Protein AF-A0A930UA55-F1 (afdb_monomer_lite)

Structure (mmCIF, N/CA/C/O backbone):
data_AF-A0A930UA55-F1
#
_entry.id   AF-A0A930UA55-F1
#
loop_
_atom_site.group_PDB
_atom_site.id
_atom_site.type_symbol
_atom_site.label_atom_id
_atom_site.label_alt_id
_atom_site.label_comp_id
_atom_site.label_asym_id
_atom_site.label_entity_id
_atom_site.label_seq_id
_atom_site.pdbx_PDB_ins_code
_atom_site.Cartn_x
_atom_site.Cartn_y
_atom_site.Cartn_z
_atom_site.occupancy
_atom_site.B_iso_or_equiv
_atom_site.auth_seq_id
_atom_site.auth_comp_id
_atom_site.auth_asym_id
_atom_site.auth_atom_id
_atom_site.pdbx_PDB_model_num
ATOM 1 N N . MET A 1 1 ? -26.926 17.039 36.733 1.00 56.56 1 MET A N 1
ATOM 2 C CA . MET A 1 1 ? -25.455 16.839 36.770 1.00 56.56 1 MET A CA 1
ATOM 3 C C . MET A 1 1 ? -25.028 15.695 35.852 1.00 56.56 1 MET A C 1
ATOM 5 O O . MET A 1 1 ? -24.153 15.929 35.034 1.00 56.56 1 MET A O 1
ATOM 9 N N . MET A 1 2 ? -25.712 14.542 35.883 1.00 55.22 2 MET A N 1
ATOM 10 C CA . MET A 1 2 ? -25.420 13.380 35.020 1.00 55.22 2 MET A CA 1
ATOM 11 C C . MET A 1 2 ? -25.528 13.630 33.500 1.00 55.22 2 MET A C 1
ATOM 13 O O . MET A 1 2 ? -24.701 13.130 32.748 1.00 55.22 2 MET A O 1
ATOM 17 N N . GLU A 1 3 ? -26.481 14.437 33.020 1.00 61.12 3 GLU A N 1
ATOM 18 C CA . GLU A 1 3 ? -26.660 14.656 31.567 1.00 61.12 3 GLU A CA 1
ATOM 19 C C . GLU A 1 3 ? -25.473 15.382 30.906 1.00 61.12 3 GLU A C 1
ATOM 21 O O . GLU A 1 3 ? -25.096 15.058 29.781 1.00 61.12 3 GLU A O 1
ATOM 26 N N . LYS A 1 4 ? -24.811 16.301 31.627 1.00 62.31 4 LYS A N 1
ATOM 27 C CA . LYS A 1 4 ? -23.629 17.019 31.116 1.00 62.31 4 LYS A CA 1
ATOM 28 C C . LYS A 1 4 ? -22.388 16.126 31.012 1.00 62.31 4 LYS A C 1
ATOM 30 O O . LYS A 1 4 ? -21.559 16.336 30.129 1.00 62.31 4 LYS A O 1
ATOM 35 N N . GLU A 1 5 ? -22.253 15.134 31.892 1.00 61.72 5 GLU A N 1
ATOM 36 C CA . GLU A 1 5 ? -21.176 14.138 31.810 1.00 61.72 5 GLU A CA 1
ATOM 37 C C . GLU A 1 5 ? -21.394 13.176 30.639 1.00 61.72 5 GLU A C 1
ATOM 39 O O . GLU A 1 5 ? -20.453 12.901 29.896 1.00 61.72 5 GLU A O 1
ATOM 44 N N . VAL A 1 6 ? -22.636 12.742 30.405 1.00 68.38 6 VAL A N 1
ATOM 45 C CA . VAL A 1 6 ? -22.986 11.881 29.264 1.00 68.38 6 VAL A CA 1
ATOM 46 C C . VAL A 1 6 ? -22.742 12.597 27.927 1.00 68.38 6 VAL A C 1
ATOM 48 O O . VAL A 1 6 ? -22.130 12.016 27.028 1.00 68.38 6 VAL A O 1
ATOM 51 N N . GLU A 1 7 ? -23.118 13.875 27.798 1.00 69.44 7 GLU A N 1
ATOM 52 C CA . GLU A 1 7 ? -22.814 14.678 26.600 1.00 69.44 7 GLU A CA 1
ATOM 53 C C . GLU A 1 7 ? -21.307 14.890 26.381 1.00 69.44 7 GLU A C 1
ATOM 55 O O . GLU A 1 7 ? -20.831 14.865 25.242 1.00 69.44 7 GLU A O 1
ATOM 60 N N . SER A 1 8 ? -20.542 15.080 27.461 1.00 63.34 8 SER A N 1
ATOM 61 C CA . SER A 1 8 ? -19.081 15.210 27.414 1.00 63.34 8 SER A CA 1
ATOM 62 C C . SER A 1 8 ? -18.415 13.922 26.912 1.00 63.34 8 SER A C 1
ATOM 64 O O . SER A 1 8 ? -17.558 13.965 26.023 1.00 63.34 8 SER A O 1
ATOM 66 N N . ILE A 1 9 ? -18.868 12.763 27.402 1.00 67.31 9 ILE A N 1
ATOM 67 C CA . ILE A 1 9 ? -18.374 11.446 26.982 1.00 67.31 9 ILE A CA 1
ATOM 68 C C . ILE A 1 9 ? -18.711 11.183 25.508 1.00 67.31 9 ILE A C 1
ATOM 70 O O . ILE A 1 9 ? -17.821 10.787 24.757 1.00 67.31 9 ILE A O 1
ATOM 74 N N . LEU A 1 10 ? -19.944 11.470 25.066 1.00 63.28 10 LEU A N 1
ATOM 75 C CA . LEU A 1 10 ? -20.380 11.329 23.665 1.00 63.28 10 LEU A CA 1
ATOM 76 C C . LEU A 1 10 ? -19.615 12.248 22.698 1.00 63.28 10 LEU A C 1
ATOM 78 O O . LEU A 1 10 ? -19.286 11.850 21.577 1.00 63.28 10 LEU A O 1
ATOM 82 N N . LYS A 1 11 ? -19.293 13.480 23.112 1.00 59.72 11 LYS A N 1
ATOM 83 C CA . LYS A 1 11 ? -18.453 14.390 22.314 1.00 59.72 11 LYS A CA 1
ATOM 84 C C . LYS A 1 11 ? -17.017 13.884 22.186 1.00 59.72 11 LYS A C 1
ATOM 86 O O . LYS A 1 11 ? -16.435 13.988 21.103 1.00 59.72 11 LYS A O 1
ATOM 91 N N . ASN A 1 12 ? -16.446 13.329 23.254 1.00 58.91 12 ASN A N 1
ATOM 92 C CA . ASN A 1 12 ? -15.074 12.820 23.235 1.00 58.91 12 ASN A CA 1
ATOM 93 C C . ASN A 1 12 ? -14.935 11.513 22.443 1.00 58.91 12 ASN A C 1
ATOM 95 O O . ASN A 1 12 ? -13.968 11.361 21.695 1.00 58.91 12 ASN A O 1
ATOM 99 N N . THR A 1 13 ? -15.908 10.602 22.527 1.00 52.59 13 THR A N 1
ATOM 100 C CA . THR A 1 13 ? -15.926 9.389 21.693 1.00 52.59 13 THR A CA 1
ATOM 101 C C . THR A 1 13 ? -16.075 9.730 20.213 1.00 52.59 13 THR A C 1
ATOM 103 O O . THR A 1 13 ? -15.276 9.255 19.406 1.00 52.59 13 THR A O 1
ATOM 106 N N . ASN A 1 14 ? -16.980 10.645 19.846 1.00 56.09 14 ASN A N 1
ATOM 107 C CA . ASN A 1 14 ? -17.126 11.081 18.451 1.00 56.09 14 ASN A CA 1
ATOM 108 C C . ASN A 1 14 ? -15.860 11.753 17.891 1.00 56.09 14 ASN A C 1
ATOM 110 O O . ASN A 1 14 ? -15.492 11.521 16.738 1.00 56.09 14 ASN A O 1
ATOM 114 N N . LYS A 1 15 ? -15.145 12.540 18.705 1.00 52.66 15 LYS A N 1
ATOM 115 C CA . LYS A 1 15 ? -13.881 13.177 18.303 1.00 52.66 15 LYS A CA 1
ATOM 116 C C . LYS A 1 15 ? -12.751 12.160 18.081 1.00 52.66 15 LYS A C 1
ATOM 118 O O . LYS A 1 15 ? -11.983 12.300 17.128 1.00 52.66 15 LYS A O 1
ATOM 123 N N . CYS A 1 16 ? -12.663 11.123 18.916 1.00 49.00 16 CYS A N 1
ATOM 124 C CA . CYS A 1 16 ? -11.660 10.060 18.786 1.00 49.00 16 CYS A CA 1
ATOM 125 C C . CYS A 1 16 ? -11.903 9.190 17.540 1.00 49.00 16 CYS A C 1
ATOM 127 O O . CYS A 1 16 ? -10.976 8.925 16.771 1.00 49.00 16 CYS A O 1
ATOM 129 N N . CYS A 1 17 ? -13.159 8.803 17.294 1.00 51.88 17 CYS A N 1
ATOM 130 C CA . CYS A 1 17 ? -13.541 7.987 16.143 1.00 51.88 17 CYS A CA 1
ATOM 131 C C . CYS A 1 17 ? -13.367 8.737 14.813 1.00 51.88 17 CYS A C 1
ATOM 133 O O . CYS A 1 17 ? -12.891 8.145 13.846 1.00 51.88 17 CYS A O 1
ATOM 135 N N . ALA A 1 18 ? -13.670 10.040 14.764 1.00 56.25 18 ALA A N 1
ATOM 136 C CA . ALA A 1 18 ? -13.490 10.856 13.561 1.00 56.25 18 ALA A CA 1
ATOM 137 C C . ALA A 1 18 ? -12.008 11.021 13.170 1.00 56.25 18 ALA A C 1
ATOM 139 O O . ALA A 1 18 ? -11.654 10.886 11.996 1.00 56.25 18 ALA A O 1
ATOM 140 N N . ASN A 1 19 ? -11.122 11.245 14.147 1.00 57.44 19 ASN A N 1
ATOM 141 C CA . ASN A 1 19 ? -9.681 11.343 13.896 1.00 57.44 19 ASN A CA 1
ATOM 142 C C . ASN A 1 19 ? -9.066 9.995 13.486 1.00 57.44 19 ASN A C 1
ATOM 144 O O . ASN A 1 19 ? -8.206 9.956 12.602 1.00 57.44 19 ASN A O 1
ATOM 148 N N . ALA A 1 20 ? -9.516 8.890 14.089 1.00 56.53 20 ALA A N 1
ATOM 149 C CA . ALA A 1 20 ? -9.087 7.546 13.706 1.00 56.53 20 ALA A CA 1
ATOM 150 C C . ALA A 1 20 ? -9.530 7.185 12.276 1.00 56.53 20 ALA A C 1
ATOM 152 O O . ALA A 1 20 ? -8.729 6.647 11.513 1.00 56.53 20 ALA A O 1
ATOM 153 N N . LEU A 1 21 ? -10.760 7.545 11.883 1.00 60.84 21 LEU A N 1
ATOM 154 C CA . LEU A 1 21 ? -11.263 7.338 10.521 1.00 60.84 21 LEU A CA 1
ATOM 155 C C . LEU A 1 21 ? -10.411 8.089 9.485 1.00 60.84 21 LEU A C 1
ATOM 157 O O . LEU A 1 21 ? -10.016 7.520 8.468 1.00 60.84 21 LEU A O 1
ATOM 161 N N . ASN A 1 22 ? -10.069 9.345 9.792 1.00 76.25 22 ASN A N 1
ATOM 162 C CA . ASN A 1 22 ? -9.262 10.206 8.930 1.00 76.25 22 ASN A CA 1
ATOM 163 C C . ASN A 1 22 ? -7.827 9.671 8.754 1.00 76.25 22 ASN A C 1
ATOM 165 O O . ASN A 1 22 ? -7.2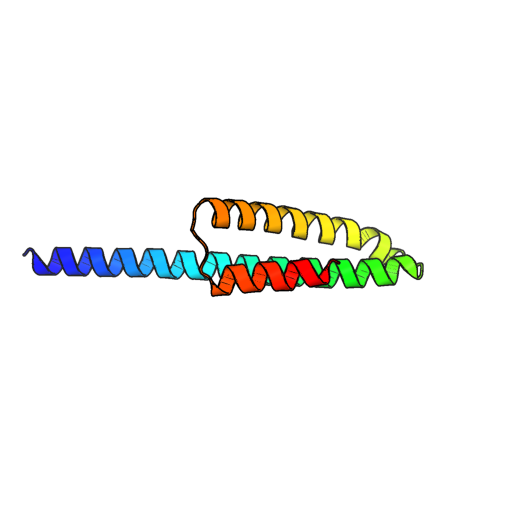96 9.657 7.642 1.00 76.25 22 ASN A O 1
ATOM 169 N N . LYS A 1 23 ? -7.209 9.145 9.824 1.00 90.81 23 LYS A N 1
ATOM 170 C CA . LYS A 1 23 ? -5.853 8.575 9.751 1.00 90.81 23 LYS A CA 1
ATOM 171 C C . LYS A 1 23 ? -5.754 7.470 8.695 1.00 90.81 23 LYS A C 1
ATOM 173 O O . LYS A 1 23 ? -4.829 7.492 7.885 1.00 90.81 23 LYS A O 1
ATOM 178 N N . TRP A 1 24 ? -6.683 6.517 8.693 1.00 94.25 24 TRP A N 1
ATOM 179 C CA . TRP A 1 24 ? -6.634 5.390 7.756 1.00 94.25 24 TRP A CA 1
ATOM 180 C C . TRP A 1 24 ? -6.905 5.815 6.315 1.00 94.25 24 TRP A C 1
ATOM 182 O O . TRP A 1 24 ? -6.278 5.290 5.397 1.00 94.25 24 TRP A O 1
ATOM 192 N N . ASP A 1 25 ? -7.761 6.815 6.106 1.00 94.25 25 ASP A N 1
ATOM 193 C CA . ASP A 1 25 ? -7.973 7.386 4.775 1.00 94.25 25 ASP A CA 1
ATOM 194 C C . ASP A 1 25 ? -6.707 8.058 4.233 1.00 94.25 25 ASP A C 1
ATOM 196 O O . ASP A 1 25 ? -6.379 7.883 3.056 1.00 94.25 25 ASP A O 1
ATOM 200 N N . LYS A 1 26 ? -5.949 8.756 5.088 1.00 94.94 26 LYS A N 1
ATOM 201 C CA . LYS A 1 26 ? -4.631 9.287 4.719 1.00 94.94 26 LYS A CA 1
ATOM 202 C C . LYS A 1 26 ? -3.664 8.165 4.340 1.00 94.94 26 LYS A C 1
ATOM 204 O O . LYS A 1 26 ? -3.061 8.230 3.275 1.00 94.94 26 LYS A O 1
ATOM 209 N N . TYR A 1 27 ? -3.566 7.120 5.161 1.00 96.25 27 TYR A N 1
ATOM 210 C CA . TYR A 1 27 ? -2.680 5.981 4.892 1.00 96.25 27 TYR A CA 1
ATOM 211 C C . TYR A 1 27 ? -3.031 5.290 3.572 1.00 96.25 27 TYR A C 1
ATOM 213 O O . TYR A 1 27 ? -2.138 4.909 2.824 1.00 96.25 27 TYR A O 1
ATOM 221 N N . LEU A 1 28 ? -4.321 5.175 3.245 1.00 96.94 28 LEU A N 1
ATOM 222 C CA . LEU A 1 28 ? -4.773 4.630 1.966 1.00 96.94 28 LEU A CA 1
ATOM 223 C C . LEU A 1 28 ? -4.421 5.524 0.780 1.00 96.94 28 LEU A C 1
ATOM 225 O O . LEU A 1 28 ? -4.075 5.005 -0.278 1.00 96.94 28 LEU A O 1
ATOM 229 N N . ASN A 1 29 ? -4.513 6.846 0.935 1.00 96.69 29 ASN A N 1
ATOM 230 C CA . ASN A 1 29 ? -4.103 7.782 -0.109 1.00 96.69 29 ASN A CA 1
ATOM 231 C C . ASN A 1 29 ? -2.592 7.697 -0.358 1.00 96.69 29 ASN A C 1
ATOM 233 O O . ASN A 1 29 ? -2.170 7.611 -1.511 1.00 96.69 29 ASN A O 1
ATOM 237 N N . ASP A 1 30 ? -1.799 7.663 0.714 1.00 97.50 30 ASP A N 1
ATOM 238 C CA . ASP A 1 30 ? -0.347 7.519 0.632 1.00 97.50 30 ASP A CA 1
ATOM 239 C C . ASP A 1 30 ? 0.019 6.166 0.007 1.00 97.50 30 ASP A C 1
ATOM 241 O O . ASP A 1 30 ? 0.811 6.118 -0.935 1.00 97.50 30 ASP A O 1
ATOM 245 N N . TYR A 1 31 ? -0.621 5.078 0.450 1.00 97.69 31 TYR A N 1
ATOM 246 C CA . TYR A 1 31 ? -0.430 3.737 -0.102 1.00 97.69 31 TYR A CA 1
ATOM 247 C C . TYR A 1 31 ? -0.721 3.731 -1.604 1.00 97.69 31 TYR A C 1
ATOM 249 O O . TYR A 1 31 ? 0.152 3.381 -2.395 1.00 97.69 31 TYR A O 1
ATOM 257 N N . GLU A 1 32 ? -1.897 4.210 -2.020 1.00 97.56 32 GLU A N 1
ATOM 258 C CA . GLU A 1 32 ? -2.285 4.301 -3.431 1.00 97.56 32 GLU A CA 1
ATOM 259 C C . GLU A 1 32 ? -1.282 5.113 -4.266 1.00 97.56 32 GLU A C 1
ATOM 261 O O . GLU A 1 32 ? -0.962 4.723 -5.394 1.00 97.56 32 GLU A O 1
ATOM 266 N N . ASN A 1 33 ? -0.758 6.213 -3.721 1.00 98.06 33 ASN A N 1
ATOM 267 C CA . ASN A 1 33 ? 0.232 7.043 -4.398 1.00 98.06 33 ASN A CA 1
ATOM 268 C C . ASN A 1 33 ? 1.580 6.323 -4.562 1.00 98.06 33 ASN A C 1
ATOM 270 O O . ASN A 1 33 ? 2.135 6.317 -5.662 1.00 98.06 33 ASN A O 1
ATOM 274 N N . TYR A 1 34 ? 2.080 5.664 -3.513 1.00 98.12 34 TYR A N 1
ATOM 275 C CA . TYR A 1 34 ? 3.320 4.889 -3.595 1.00 98.12 34 TYR A CA 1
ATOM 276 C C . TYR A 1 34 ? 3.202 3.716 -4.569 1.00 98.12 34 TYR A C 1
ATOM 278 O O . TYR A 1 34 ? 4.114 3.510 -5.366 1.00 98.12 34 TYR A O 1
ATOM 286 N N . VAL A 1 35 ? 2.067 3.005 -4.591 1.00 98.00 35 VAL A N 1
ATOM 287 C CA . VAL A 1 35 ? 1.806 1.951 -5.590 1.00 98.00 35 VAL A CA 1
ATOM 288 C C . VAL A 1 35 ? 1.832 2.519 -7.008 1.00 98.00 35 VAL A C 1
ATOM 290 O O . VAL A 1 35 ? 2.452 1.948 -7.905 1.00 98.00 35 VAL A O 1
ATOM 293 N N . LYS A 1 36 ? 1.175 3.663 -7.224 1.00 97.88 36 LYS A N 1
ATOM 294 C CA . LYS A 1 36 ? 1.116 4.311 -8.537 1.00 97.88 36 LYS A CA 1
ATOM 295 C C . LYS A 1 36 ? 2.505 4.717 -9.034 1.00 97.88 36 LYS A C 1
ATOM 297 O O . LYS A 1 36 ? 2.833 4.443 -10.190 1.00 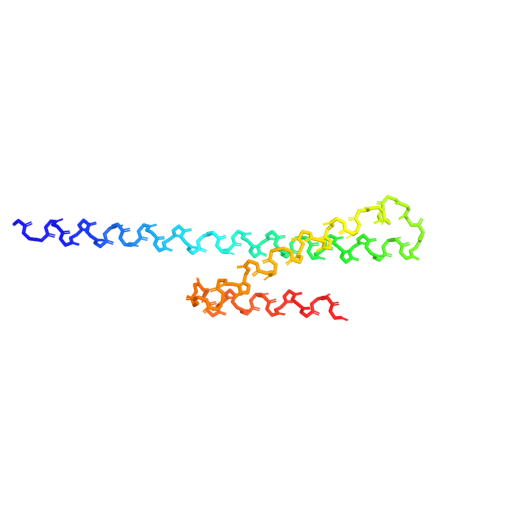97.88 36 LYS A O 1
ATOM 302 N N . GLU A 1 37 ? 3.311 5.354 -8.187 1.00 97.88 37 GLU A N 1
ATOM 303 C CA . GLU A 1 37 ? 4.667 5.768 -8.557 1.00 97.88 37 GLU A CA 1
ATOM 304 C C . GLU A 1 37 ? 5.611 4.566 -8.699 1.00 97.88 37 GLU A C 1
ATOM 306 O O . GLU A 1 37 ? 6.392 4.540 -9.648 1.00 97.88 37 GLU A O 1
ATOM 311 N N . TYR A 1 38 ? 5.466 3.521 -7.874 1.00 97.69 38 TYR A N 1
ATOM 312 C CA . TYR A 1 38 ? 6.171 2.248 -8.058 1.00 97.69 38 TYR A CA 1
ATOM 313 C C . TYR A 1 38 ? 5.922 1.662 -9.453 1.00 97.69 38 TYR A C 1
ATOM 315 O O . TYR A 1 38 ? 6.876 1.438 -10.194 1.00 97.69 38 TYR A O 1
ATOM 323 N N . ILE A 1 39 ? 4.659 1.475 -9.852 1.00 97.38 39 ILE A N 1
ATOM 324 C CA . ILE A 1 39 ? 4.309 0.900 -11.163 1.00 97.38 39 ILE A CA 1
ATOM 325 C C . ILE A 1 39 ? 4.852 1.771 -12.301 1.00 97.38 39 ILE A C 1
ATOM 327 O O . ILE A 1 39 ? 5.343 1.267 -13.313 1.00 97.38 39 ILE A O 1
ATOM 331 N N . LYS A 1 40 ? 4.753 3.094 -12.157 1.00 97.50 40 LYS A N 1
ATOM 332 C CA . LYS A 1 40 ? 5.221 4.058 -13.155 1.00 97.50 40 LYS A CA 1
ATOM 333 C C . LYS A 1 40 ? 6.737 4.007 -13.331 1.00 97.50 40 LYS A C 1
ATOM 335 O O . LYS A 1 40 ? 7.197 3.921 -14.469 1.00 97.50 40 LYS A O 1
ATOM 340 N N . ASP A 1 41 ? 7.501 4.067 -12.244 1.00 98.31 41 ASP A N 1
ATOM 341 C CA . ASP A 1 41 ? 8.960 4.020 -12.306 1.00 98.31 41 ASP A CA 1
ATOM 342 C C . ASP A 1 41 ? 9.458 2.627 -12.701 1.00 98.31 41 ASP A C 1
ATOM 344 O O . ASP A 1 41 ? 10.373 2.524 -13.512 1.00 98.31 41 ASP A O 1
ATOM 348 N N . TYR A 1 42 ? 8.796 1.556 -12.266 1.00 97.44 42 TYR A N 1
ATOM 349 C CA . TYR A 1 42 ? 9.100 0.203 -12.729 1.00 97.44 42 TYR A CA 1
ATOM 350 C C . TYR A 1 42 ? 8.943 0.075 -14.253 1.00 97.44 42 TYR A C 1
ATOM 352 O O . TYR A 1 42 ? 9.859 -0.342 -14.955 1.00 97.44 42 TYR A O 1
ATOM 360 N N . LYS A 1 43 ? 7.826 0.539 -14.826 1.00 97.31 43 LYS A N 1
ATOM 361 C CA . LYS A 1 43 ? 7.631 0.513 -16.289 1.00 97.31 43 LYS A CA 1
ATOM 362 C C . LYS A 1 43 ? 8.666 1.344 -17.048 1.00 97.31 43 LYS A C 1
ATOM 364 O O . LYS A 1 43 ? 9.004 1.014 -18.182 1.00 97.31 43 LYS A O 1
ATOM 369 N N . LYS A 1 44 ? 9.143 2.446 -16.464 1.00 98.12 44 LYS A N 1
ATOM 370 C CA . LYS A 1 44 ? 10.196 3.280 -17.059 1.00 98.12 44 LYS A CA 1
ATOM 371 C C . LYS A 1 44 ? 11.577 2.644 -16.929 1.00 98.12 44 LYS A C 1
ATOM 373 O O . LYS A 1 44 ? 12.369 2.771 -17.859 1.00 98.12 44 LYS A O 1
ATOM 378 N N . SER A 1 45 ? 11.864 1.960 -15.824 1.00 97.75 45 SER A N 1
ATOM 379 C CA . SER A 1 45 ? 13.146 1.281 -15.625 1.00 97.75 45 SER A CA 1
ATOM 380 C C . SER A 1 45 ? 13.323 0.126 -16.608 1.00 97.75 45 SER A C 1
ATOM 382 O O . SER A 1 45 ? 14.397 -0.003 -17.186 1.00 97.75 45 SER A O 1
ATOM 384 N N . LEU A 1 46 ? 12.247 -0.609 -16.922 1.00 97.25 46 LEU A N 1
ATOM 385 C CA . LEU A 1 46 ? 12.238 -1.622 -17.989 1.00 97.25 46 LEU A CA 1
ATOM 386 C C . LEU A 1 46 ? 12.590 -1.053 -19.375 1.00 97.25 46 LEU A C 1
ATOM 388 O O . LEU A 1 46 ? 13.050 -1.783 -20.244 1.00 97.25 46 LEU A O 1
ATOM 392 N N . LYS A 1 47 ? 12.396 0.254 -19.585 1.00 97.94 47 LYS A N 1
ATOM 393 C CA . LYS A 1 47 ? 12.773 0.972 -20.813 1.00 97.94 47 LYS A CA 1
ATOM 394 C C . LYS A 1 47 ? 14.174 1.597 -20.737 1.00 97.94 47 LYS A C 1
ATOM 396 O O . LYS A 1 47 ? 14.499 2.447 -21.559 1.00 97.94 47 LYS A O 1
ATOM 401 N N . GLY A 1 48 ? 14.977 1.241 -19.732 1.00 97.25 48 GLY A N 1
ATOM 402 C CA . GLY A 1 48 ? 16.338 1.751 -19.541 1.00 97.25 48 GLY A CA 1
ATOM 403 C C . GLY A 1 48 ? 16.436 3.100 -18.819 1.00 97.25 48 GLY A C 1
ATOM 404 O O . GLY A 1 48 ? 17.506 3.703 -18.798 1.00 97.25 48 GLY A O 1
ATOM 405 N N . ASN A 1 49 ? 15.358 3.611 -18.208 1.00 98.25 49 ASN A N 1
ATOM 406 C CA . ASN A 1 49 ? 15.438 4.857 -17.442 1.00 98.25 49 ASN A CA 1
ATOM 407 C C . ASN A 1 49 ? 16.152 4.634 -16.095 1.00 98.25 49 ASN A C 1
ATOM 409 O O . ASN A 1 49 ? 15.553 4.120 -15.149 1.00 98.25 49 ASN A O 1
ATOM 413 N N . LEU A 1 50 ? 17.409 5.076 -16.000 1.00 97.31 50 LEU A N 1
ATOM 414 C CA . LEU A 1 50 ? 18.247 4.911 -14.805 1.00 97.31 50 LEU A CA 1
ATOM 415 C C . LEU A 1 50 ? 17.705 5.647 -13.570 1.00 97.31 50 LEU A C 1
ATOM 417 O O . LEU A 1 50 ? 17.796 5.131 -12.463 1.00 97.31 50 LEU A O 1
ATOM 421 N N . VAL A 1 51 ? 17.083 6.819 -13.737 1.00 97.62 51 VAL A N 1
ATOM 422 C CA . VAL A 1 51 ? 16.482 7.551 -12.606 1.00 97.62 51 VAL A CA 1
ATOM 423 C C . VAL A 1 51 ? 15.336 6.745 -12.003 1.00 97.62 51 VAL A C 1
ATOM 425 O O . VAL A 1 51 ? 15.233 6.618 -10.784 1.00 97.62 51 VAL A O 1
ATOM 428 N N . SER A 1 52 ? 14.475 6.183 -12.848 1.00 98.06 52 SER A N 1
ATOM 429 C CA . SER A 1 52 ? 13.377 5.333 -12.401 1.00 98.06 52 SER A CA 1
ATOM 430 C C . SER A 1 52 ? 13.872 3.990 -11.856 1.00 98.06 52 SER A C 1
ATOM 432 O O . SER A 1 52 ? 13.294 3.509 -10.885 1.00 98.06 52 SER A O 1
ATOM 434 N N . LEU A 1 53 ? 14.961 3.425 -12.402 1.00 97.25 53 LEU A N 1
ATOM 435 C CA . LEU A 1 53 ? 15.630 2.224 -11.877 1.00 97.25 53 LEU A CA 1
ATOM 436 C C . LEU A 1 53 ? 16.031 2.403 -10.405 1.00 97.25 53 LEU A C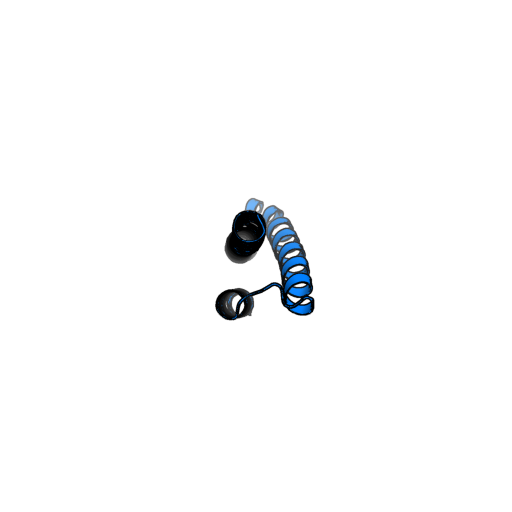 1
ATOM 438 O O . LEU A 1 53 ? 15.803 1.510 -9.596 1.00 97.25 53 LEU A O 1
ATOM 442 N N . SER A 1 54 ? 16.540 3.580 -10.042 1.00 96.81 54 SER A N 1
ATOM 443 C CA . SER A 1 54 ? 16.907 3.900 -8.658 1.00 96.81 54 SER A CA 1
ATOM 444 C C . SER A 1 54 ? 15.703 4.218 -7.762 1.00 96.81 54 SER A C 1
ATOM 446 O O . SER A 1 54 ? 15.771 4.036 -6.548 1.00 96.81 54 SER A O 1
ATOM 448 N N . LYS A 1 55 ? 14.595 4.720 -8.328 1.00 96.56 55 LYS A N 1
ATOM 449 C CA . LYS A 1 55 ? 13.421 5.191 -7.565 1.00 96.56 55 LYS A CA 1
ATOM 450 C C . LYS A 1 55 ? 12.391 4.112 -7.266 1.00 96.56 55 LYS A C 1
ATOM 452 O O . LYS A 1 55 ? 11.835 4.109 -6.166 1.00 96.56 55 LYS A O 1
ATOM 457 N N . TYR A 1 56 ? 12.115 3.209 -8.210 1.00 96.81 56 TYR A N 1
ATOM 458 C CA . TYR A 1 56 ? 11.057 2.213 -8.019 1.00 96.81 56 TYR A CA 1
ATOM 459 C C . TYR A 1 56 ? 11.259 1.341 -6.760 1.00 96.81 56 TYR A C 1
ATOM 461 O O . TYR A 1 56 ? 10.248 1.059 -6.113 1.00 96.81 56 TYR A O 1
ATOM 469 N N . PRO A 1 57 ? 12.490 0.954 -6.339 1.00 97.81 57 PRO A N 1
ATOM 470 C CA . PRO A 1 57 ? 12.675 0.157 -5.126 1.00 97.81 57 PRO A CA 1
ATOM 471 C C . PRO A 1 57 ? 12.242 0.910 -3.864 1.00 97.81 57 PRO A C 1
ATOM 473 O O . PRO A 1 57 ? 11.608 0.333 -2.986 1.00 97.81 57 PRO A O 1
ATOM 476 N N . TYR A 1 58 ? 12.515 2.216 -3.798 1.00 97.12 58 TYR A N 1
ATOM 477 C CA . TYR A 1 58 ? 12.084 3.061 -2.685 1.00 97.12 58 TYR A CA 1
ATOM 478 C C . TYR A 1 58 ? 10.556 3.169 -2.612 1.00 97.12 58 TYR A C 1
ATOM 480 O O . TYR A 1 58 ? 9.971 3.015 -1.539 1.00 97.12 58 TYR A O 1
ATOM 488 N N . MET A 1 59 ? 9.897 3.392 -3.755 1.00 97.62 59 MET A N 1
ATOM 489 C CA . MET A 1 59 ? 8.431 3.460 -3.816 1.00 97.62 59 MET A CA 1
ATOM 490 C C . MET A 1 59 ? 7.791 2.122 -3.434 1.00 97.62 59 MET A C 1
ATOM 492 O O . MET A 1 59 ? 6.806 2.106 -2.694 1.00 97.62 59 MET A O 1
ATOM 496 N N . LYS A 1 60 ? 8.391 1.007 -3.871 1.00 96.94 60 LYS A N 1
ATOM 497 C CA . LYS A 1 60 ? 7.977 -0.344 -3.486 1.00 96.94 60 LYS A CA 1
ATOM 498 C C . LYS A 1 60 ? 8.043 -0.523 -1.968 1.00 96.94 60 LYS A C 1
ATOM 500 O O . LYS A 1 60 ? 7.008 -0.786 -1.361 1.00 96.94 60 LYS A O 1
ATOM 505 N N . ALA A 1 61 ? 9.197 -0.258 -1.354 1.00 97.94 61 ALA A N 1
ATOM 506 C CA . ALA A 1 61 ? 9.389 -0.415 0.088 1.00 97.94 61 ALA A CA 1
ATOM 507 C C . ALA A 1 61 ? 8.41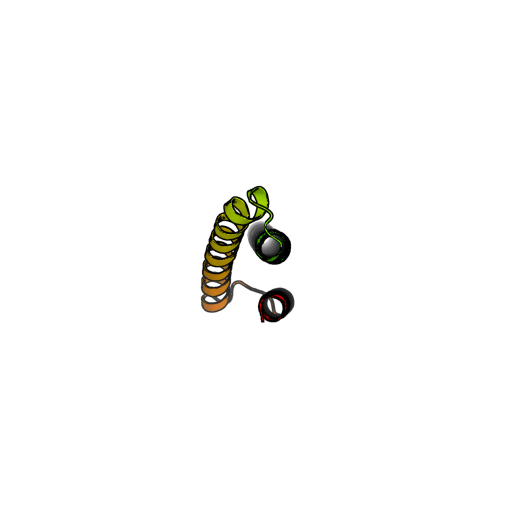1 0.443 0.915 1.00 97.94 61 ALA A C 1
ATOM 509 O O . ALA A 1 61 ? 7.847 -0.017 1.905 1.00 97.94 61 ALA A O 1
ATOM 510 N N . LYS A 1 62 ? 8.150 1.690 0.492 1.00 97.88 62 LYS A N 1
ATOM 511 C CA . LYS A 1 62 ? 7.146 2.550 1.144 1.00 97.88 62 LYS A CA 1
ATOM 512 C C . LYS A 1 62 ? 5.727 1.997 1.019 1.00 97.88 62 LYS A C 1
ATOM 514 O O . LYS A 1 62 ? 4.965 2.073 1.981 1.00 97.88 62 LYS A O 1
ATOM 519 N N . SER A 1 63 ? 5.376 1.439 -0.140 1.00 96.75 63 SER A N 1
ATOM 520 C CA . SER A 1 63 ? 4.068 0.812 -0.335 1.00 96.75 63 SER A CA 1
ATOM 521 C C . SER A 1 63 ? 3.894 -0.459 0.502 1.00 96.75 63 SER A C 1
ATOM 523 O O . SER A 1 63 ? 2.819 -0.663 1.057 1.00 96.75 63 SER A O 1
ATOM 525 N N . GLU A 1 64 ? 4.945 -1.270 0.652 1.00 96.56 64 GLU A N 1
ATOM 526 C CA . GLU A 1 64 ? 4.935 -2.495 1.463 1.00 96.56 64 GLU A CA 1
ATOM 527 C C . GLU A 1 64 ? 4.761 -2.169 2.950 1.00 96.56 64 GLU A C 1
ATOM 529 O O . GLU A 1 64 ? 3.855 -2.703 3.584 1.00 96.56 64 GLU A O 1
ATOM 534 N N . ALA A 1 65 ? 5.510 -1.193 3.473 1.00 97.81 65 ALA A N 1
ATOM 535 C CA . ALA A 1 65 ? 5.377 -0.755 4.864 1.00 97.81 65 ALA A CA 1
ATOM 536 C C . ALA A 1 65 ? 3.964 -0.229 5.196 1.00 97.81 65 ALA A C 1
ATOM 538 O O . ALA A 1 65 ? 3.423 -0.495 6.269 1.00 97.81 65 ALA A O 1
ATOM 539 N N . LEU A 1 66 ? 3.333 0.511 4.277 1.00 97.44 66 LEU A N 1
ATOM 540 C CA . LEU A 1 66 ? 1.945 0.952 4.461 1.00 97.44 66 LEU A CA 1
ATOM 541 C C . LEU A 1 66 ? 0.951 -0.208 4.351 1.00 97.44 66 LEU A C 1
ATOM 543 O O . LEU A 1 66 ? -0.038 -0.223 5.081 1.00 97.44 66 LEU A O 1
ATOM 547 N N . CYS A 1 67 ? 1.206 -1.176 3.467 1.00 96.12 67 CYS A N 1
ATOM 548 C CA . CYS A 1 67 ? 0.397 -2.388 3.350 1.00 96.12 67 CYS A CA 1
ATOM 549 C C . CYS A 1 67 ? 0.399 -3.172 4.671 1.00 96.12 67 CYS A C 1
ATOM 551 O O . CYS A 1 67 ? -0.667 -3.535 5.161 1.00 96.12 67 CYS A O 1
ATOM 553 N N . GLU A 1 68 ? 1.565 -3.346 5.299 1.00 97.12 68 GLU A N 1
ATOM 554 C CA . GLU A 1 68 ? 1.696 -3.976 6.620 1.00 97.12 68 GLU A CA 1
ATOM 555 C C . GLU A 1 68 ? 0.888 -3.229 7.690 1.00 97.12 68 GLU A C 1
ATOM 557 O O . GLU A 1 68 ? 0.073 -3.830 8.387 1.00 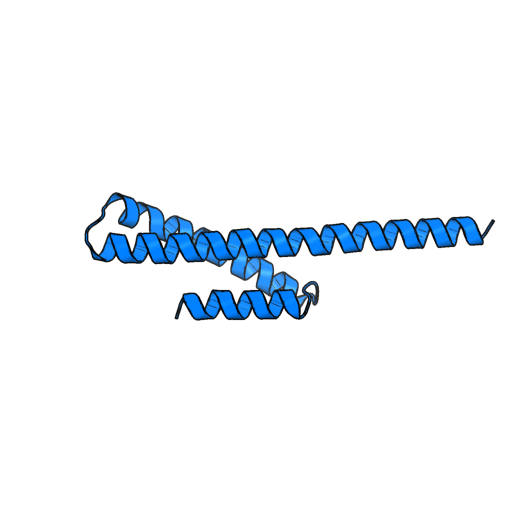97.12 68 GLU A O 1
ATOM 562 N N . GLN A 1 69 ? 1.018 -1.901 7.761 1.00 96.75 69 GLN A N 1
ATOM 563 C CA . GLN A 1 69 ? 0.263 -1.084 8.718 1.00 96.75 69 GLN A CA 1
ATOM 564 C C . GLN A 1 69 ? -1.257 -1.165 8.512 1.00 96.75 69 GLN A C 1
ATOM 566 O O . GLN A 1 69 ? -2.021 -1.125 9.480 1.00 96.75 69 GLN A O 1
ATOM 571 N N . LEU A 1 70 ? -1.710 -1.263 7.260 1.00 96.25 70 LEU A N 1
ATOM 572 C CA . LEU A 1 70 ? -3.121 -1.433 6.923 1.00 96.25 70 LEU A CA 1
ATOM 573 C C . LEU A 1 70 ? -3.615 -2.850 7.248 1.00 96.25 70 LEU A C 1
ATOM 575 O O . LEU A 1 70 ? -4.733 -2.988 7.744 1.00 96.25 70 LEU A O 1
ATOM 579 N N . ASN A 1 71 ? -2.791 -3.881 7.048 1.00 95.94 71 ASN A N 1
ATOM 580 C CA . ASN A 1 71 ? -3.105 -5.256 7.445 1.00 95.94 71 ASN A CA 1
ATOM 581 C C . ASN A 1 71 ? -3.231 -5.377 8.970 1.00 95.94 71 ASN A C 1
ATOM 583 O O . ASN A 1 71 ? -4.192 -5.962 9.464 1.00 95.94 71 ASN A O 1
ATOM 587 N N . ASP A 1 72 ? -2.334 -4.749 9.730 1.00 96.56 72 ASP A N 1
ATOM 588 C CA . ASP A 1 72 ? -2.435 -4.685 11.190 1.00 96.56 72 ASP A CA 1
ATOM 589 C C . ASP A 1 72 ? -3.722 -3.989 11.647 1.00 96.56 72 ASP A C 1
ATOM 591 O O . ASP A 1 72 ? -4.388 -4.432 12.587 1.00 96.56 72 ASP A O 1
ATOM 595 N N . ALA A 1 73 ? -4.098 -2.898 10.976 1.00 95.38 73 ALA A N 1
ATOM 596 C CA . ALA A 1 73 ? -5.345 -2.190 11.241 1.00 95.38 73 ALA A CA 1
ATOM 597 C C . ALA A 1 73 ? -6.572 -3.055 10.925 1.00 95.38 73 ALA A C 1
ATOM 599 O O . ALA A 1 73 ? -7.531 -3.071 11.700 1.00 95.38 73 ALA A O 1
ATOM 600 N N . GLN A 1 74 ? -6.533 -3.791 9.813 1.00 94.38 74 GLN A N 1
ATOM 601 C CA . GLN A 1 74 ? -7.562 -4.752 9.430 1.00 94.38 74 GLN A CA 1
ATOM 602 C C . GLN A 1 74 ? -7.704 -5.860 10.479 1.00 94.38 74 GLN A C 1
ATOM 604 O O . GLN A 1 74 ? -8.820 -6.119 10.925 1.00 94.38 74 GLN A O 1
ATOM 609 N N . ASN A 1 75 ? -6.596 -6.457 10.924 1.00 95.69 75 ASN A N 1
ATOM 610 C CA . ASN A 1 75 ? -6.584 -7.511 11.944 1.00 95.69 75 ASN A CA 1
ATOM 611 C C . ASN A 1 75 ? -7.171 -7.026 13.278 1.00 95.69 75 ASN A C 1
ATOM 613 O O . ASN A 1 75 ? -7.829 -7.780 13.989 1.00 95.69 75 ASN A O 1
ATOM 617 N N . LYS A 1 76 ? -6.993 -5.739 13.593 1.00 95.12 76 LYS A N 1
ATOM 618 C CA . LYS A 1 76 ? -7.571 -5.078 14.773 1.00 95.12 76 LYS A CA 1
ATOM 619 C C . LYS A 1 76 ? -8.992 -4.546 14.548 1.00 95.12 76 LYS A C 1
ATOM 621 O O . LYS A 1 76 ? -9.517 -3.851 15.412 1.00 95.12 76 LYS A O 1
ATOM 626 N N . SER A 1 77 ? -9.618 -4.837 13.403 1.00 93.06 77 SER A N 1
ATOM 627 C CA . SER A 1 77 ? -10.954 -4.346 13.027 1.00 93.06 77 SER A CA 1
ATOM 628 C C . SER A 1 77 ? -11.096 -2.815 13.067 1.00 93.06 77 SER A C 1
ATOM 630 O O . SER A 1 77 ? -12.168 -2.283 13.339 1.00 93.06 77 SER A O 1
ATOM 632 N N . LEU A 1 78 ? -10.011 -2.088 12.777 1.00 93.00 78 LEU A N 1
ATOM 633 C CA . LEU A 1 78 ? -9.972 -0.619 12.799 1.00 93.00 78 LEU A CA 1
ATOM 634 C C . LEU A 1 78 ? -10.375 0.020 11.463 1.00 93.00 78 LEU A C 1
ATOM 636 O O . LEU A 1 78 ? -10.437 1.246 11.364 1.00 93.00 78 LEU A O 1
ATOM 640 N N . LEU A 1 79 ? -10.622 -0.794 10.434 1.00 93.00 79 LEU A N 1
ATOM 641 C CA . LEU A 1 79 ? -10.949 -0.344 9.086 1.00 93.00 79 LEU A CA 1
ATOM 642 C C . LEU A 1 79 ? -12.422 -0.562 8.754 1.00 93.00 79 LEU A C 1
ATOM 644 O O . LEU A 1 79 ? -13.022 -1.591 9.058 1.00 93.00 79 LEU A O 1
ATOM 648 N N . THR A 1 80 ? -12.994 0.394 8.034 1.00 94.62 80 THR A N 1
ATOM 649 C CA . THR A 1 80 ? -14.347 0.274 7.489 1.00 94.62 80 THR A CA 1
ATOM 650 C C . THR A 1 80 ? -14.386 -0.622 6.249 1.00 94.62 80 THR A C 1
ATOM 652 O O . THR A 1 80 ? -13.405 -0.759 5.517 1.00 94.62 80 THR A O 1
ATOM 655 N N . LYS A 1 81 ? -15.575 -1.137 5.905 1.00 94.44 81 LYS A N 1
ATOM 656 C CA . LYS A 1 81 ? -15.801 -1.885 4.651 1.00 94.44 81 LYS A CA 1
ATOM 657 C C . LYS A 1 81 ? -15.354 -1.109 3.401 1.00 94.44 81 LYS A C 1
ATOM 659 O O . LYS A 1 81 ? -14.815 -1.695 2.464 1.00 94.44 81 LYS A O 1
ATOM 664 N N . LYS A 1 82 ? -15.554 0.216 3.382 1.00 94.94 82 LYS A N 1
ATOM 665 C CA . LYS A 1 82 ? -15.133 1.090 2.271 1.00 94.94 82 LYS A CA 1
ATOM 666 C C . LYS A 1 82 ? -13.607 1.142 2.144 1.00 94.94 82 LYS A C 1
ATOM 668 O O . LYS A 1 82 ? -13.090 1.107 1.029 1.00 94.94 82 LYS A O 1
ATOM 673 N N . GLN A 1 83 ? -12.905 1.201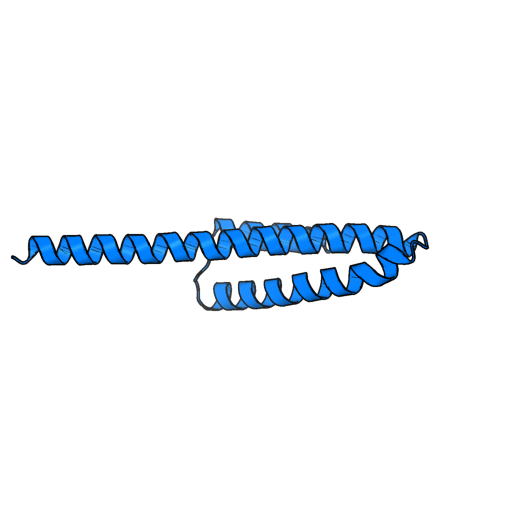 3.273 1.00 96.06 83 GLN A N 1
ATOM 674 C CA . GLN A 1 83 ? -11.443 1.209 3.335 1.00 96.06 83 GLN A CA 1
ATOM 675 C C . GLN A 1 83 ? -10.861 -0.139 2.899 1.00 96.06 83 GLN A C 1
ATOM 677 O O . GLN A 1 83 ? -9.990 -0.159 2.034 1.00 96.06 83 GLN A O 1
ATOM 682 N N . LEU A 1 84 ? -11.426 -1.257 3.366 1.00 96.12 84 LEU A N 1
ATOM 683 C CA . LEU A 1 84 ? -11.045 -2.602 2.914 1.00 96.12 84 LEU A CA 1
ATOM 684 C C . LEU A 1 84 ? -11.214 -2.766 1.396 1.00 96.12 84 LEU A C 1
ATOM 686 O O . LEU A 1 84 ? -10.300 -3.213 0.708 1.00 96.12 84 LEU A O 1
ATOM 690 N N . LYS A 1 85 ? -12.338 -2.298 0.835 1.00 96.94 85 LYS A N 1
ATOM 691 C CA . LYS A 1 85 ? -12.554 -2.304 -0.621 1.00 96.94 85 LYS A CA 1
ATOM 692 C C . LYS A 1 85 ? -11.507 -1.470 -1.375 1.00 96.94 85 LYS A C 1
ATOM 694 O O . LYS A 1 85 ? -11.120 -1.847 -2.482 1.00 96.94 85 LYS A O 1
ATOM 699 N N . ARG A 1 86 ? -11.042 -0.343 -0.808 1.00 96.50 86 ARG A N 1
ATOM 700 C CA . ARG A 1 86 ? -9.931 0.436 -1.391 1.00 96.50 86 ARG A CA 1
ATOM 701 C C . ARG A 1 86 ? -8.625 -0.353 -1.362 1.00 96.50 86 ARG A C 1
ATOM 703 O O . ARG A 1 86 ? -7.956 -0.361 -2.388 1.00 96.50 86 ARG A O 1
ATOM 710 N N . ILE A 1 87 ? -8.298 -1.030 -0.258 1.00 95.81 87 ILE A N 1
ATOM 711 C CA . ILE A 1 87 ? -7.092 -1.872 -0.155 1.00 95.81 87 ILE A CA 1
ATOM 712 C C . ILE A 1 87 ? -7.080 -2.911 -1.271 1.00 95.81 87 ILE A C 1
ATOM 714 O O . ILE A 1 87 ? -6.147 -2.921 -2.071 1.00 95.81 87 ILE A O 1
ATOM 718 N N . SER A 1 88 ? -8.150 -3.704 -1.400 1.00 96.06 88 SER A N 1
ATOM 719 C CA . SER A 1 88 ? -8.235 -4.732 -2.443 1.00 96.06 88 SER A CA 1
ATOM 720 C C . SER A 1 88 ? -8.081 -4.134 -3.842 1.00 96.06 88 SER A C 1
ATOM 722 O O . SER A 1 88 ? -7.320 -4.652 -4.652 1.00 96.06 88 SER A O 1
ATOM 724 N N . LYS A 1 89 ? -8.727 -2.990 -4.119 1.00 96.75 89 LYS A N 1
ATOM 725 C CA . LYS A 1 89 ? -8.602 -2.303 -5.415 1.00 96.75 89 LYS A CA 1
ATOM 726 C C . LYS A 1 89 ? -7.170 -1.845 -5.707 1.00 96.75 89 LYS A C 1
ATOM 728 O O . LYS A 1 89 ? -6.773 -1.838 -6.868 1.00 96.75 89 LYS A O 1
ATOM 733 N N . ILE A 1 90 ? -6.420 -1.411 -4.695 1.00 96.00 90 ILE A N 1
ATOM 734 C CA . ILE A 1 90 ? -5.018 -1.009 -4.861 1.00 96.00 90 ILE A CA 1
ATOM 735 C C . ILE A 1 90 ? -4.146 -2.244 -5.112 1.00 96.00 90 ILE A C 1
ATOM 737 O O . ILE A 1 90 ? -3.347 -2.221 -6.042 1.00 96.00 90 ILE A O 1
ATOM 741 N N . GLN A 1 91 ? -4.348 -3.329 -4.361 1.00 93.44 91 GLN A N 1
ATOM 742 C CA . GLN A 1 91 ? -3.605 -4.584 -4.526 1.00 93.44 91 GLN A CA 1
ATOM 743 C C . GLN A 1 91 ? -3.787 -5.189 -5.925 1.00 93.44 91 GLN A C 1
ATOM 745 O O . GLN A 1 91 ? -2.810 -5.603 -6.537 1.00 93.44 91 GLN A O 1
ATOM 750 N N . THR A 1 92 ? -4.997 -5.146 -6.497 1.00 94.31 92 THR A N 1
ATOM 751 C CA . THR A 1 92 ? -5.233 -5.607 -7.880 1.00 94.31 92 THR A CA 1
ATOM 752 C C . THR A 1 92 ? -4.428 -4.812 -8.918 1.00 94.31 92 THR A C 1
ATOM 754 O O . THR A 1 92 ? -4.155 -5.333 -9.987 1.00 94.31 92 THR A O 1
ATOM 757 N N . LYS A 1 93 ? -4.012 -3.565 -8.642 1.00 91.25 93 LYS A N 1
ATOM 758 C CA . LYS A 1 93 ? -3.174 -2.792 -9.582 1.00 91.25 93 LYS A CA 1
ATOM 759 C C . LYS A 1 93 ? -1.728 -3.294 -9.651 1.00 91.25 93 LYS A C 1
ATOM 761 O O . LYS A 1 93 ? -1.014 -2.887 -10.564 1.00 91.25 93 LYS A O 1
ATOM 766 N N . MET A 1 94 ? -1.281 -4.061 -8.655 1.00 82.31 94 MET A N 1
ATOM 767 C CA . MET A 1 94 ? 0.071 -4.621 -8.606 1.00 82.31 94 MET A CA 1
ATOM 768 C C . MET A 1 94 ? 0.194 -5.979 -9.310 1.00 82.31 94 MET A C 1
ATOM 770 O O . MET A 1 94 ? 1.320 -6.380 -9.597 1.00 82.31 94 MET A O 1
ATOM 774 N N . LEU A 1 95 ? -0.929 -6.670 -9.543 1.00 75.44 95 LEU A N 1
ATOM 775 C CA . LEU A 1 95 ? -1.009 -7.899 -10.341 1.00 75.44 95 LEU A CA 1
ATOM 776 C C . LEU A 1 95 ? -0.938 -7.562 -11.836 1.00 75.44 95 LEU A C 1
ATOM 778 O O . LEU A 1 95 ? -0.261 -8.318 -12.562 1.00 75.44 95 LEU A O 1
#

Organism: NCBI:txid2023265

Secondary structure (DSSP, 8-state):
-HHHHHHHHHHHHHHHHHHHHHHHHHHHHHHHHHHHHHHHHHHHHTTT-HHHHHHHHHHHHHHHHHHHHHHHHHHTT-S-HHHHHHHHHHHGGG-

Radius of gyration: 18.8 Å; chains: 1; bounding box: 45×25×58 Å

Foldseek 3Di:
DVVVVVVVVVVVVVVVLVVLQVVLVVLLVLLLVLLVLLVVLVVVVVVVDVVSVVVNVVSVVSNVVSLVVVVVCVVVVSDDPVSVVSSVVSVVSVD

pLDDT: mean 87.57, std 15.79, range [49.0, 98.31]

Sequence (95 aa):
MMEKEVESILKNTNKCCANALNKWDKYLNDYENYVKEYIKDYKKSLKGNLVSLSKYPYMKAKSEALCEQLNDAQNKSLLTKKQLKRISKIQTKML